Protein AF-A0A644VRN1-F1 (afdb_monomer)

Sequence (58 aa):
MESPETYAIVDNGIVTNLISLCDSNASDFPNAVCVDGRPVAIGDTYSAGVFYHEGVAV

Mean predicted aligned error: 2.75 Å

Radius of gyration: 10.98 Å; Cα contacts (8 Å, |Δi|>4): 104; chains: 1; bounding box: 24×18×31 Å

Structure (mmCIF, N/CA/C/O backbone):
data_AF-A0A644VRN1-F1
#
_entry.id   AF-A0A644VRN1-F1
#
loop_
_atom_site.group_PDB
_atom_site.id
_atom_site.type_symbol
_atom_site.label_atom_id
_atom_site.label_alt_id
_atom_site.label_comp_id
_atom_site.label_asym_id
_atom_site.label_entity_id
_atom_site.label_seq_id
_atom_site.pdbx_PDB_ins_code
_atom_site.Cartn_x
_atom_site.Cartn_y
_atom_site.Cartn_z
_atom_site.occupancy
_atom_site.B_iso_or_equiv
_atom_site.auth_seq_id
_atom_site.auth_comp_id
_atom_site.auth_asym_id
_atom_site.auth_atom_id
_atom_site.pdbx_PDB_model_num
ATOM 1 N N . MET A 1 1 ? 9.549 6.672 -21.134 1.00 61.69 1 MET A N 1
ATOM 2 C CA . MET A 1 1 ? 10.020 6.301 -19.787 1.00 61.69 1 MET A CA 1
ATOM 3 C C . MET A 1 1 ? 8.774 6.158 -18.955 1.00 61.69 1 MET A C 1
ATOM 5 O O . MET A 1 1 ? 7.974 7.085 -18.984 1.00 61.69 1 MET A O 1
ATOM 9 N N . GLU A 1 2 ? 8.590 5.008 -18.316 1.00 74.62 2 GLU A N 1
ATOM 10 C CA . GLU A 1 2 ? 7.569 4.859 -17.277 1.00 74.62 2 GLU A CA 1
ATOM 11 C C . GLU A 1 2 ? 7.858 5.900 -16.189 1.00 74.62 2 GLU A C 1
ATOM 13 O O . GLU A 1 2 ? 9.018 6.079 -15.797 1.00 74.62 2 GLU A O 1
ATOM 18 N N . SER A 1 3 ? 6.837 6.638 -15.765 1.00 85.12 3 SER A N 1
ATOM 19 C CA . SER A 1 3 ? 6.967 7.526 -14.612 1.00 85.12 3 SER A CA 1
ATOM 20 C C . SER A 1 3 ? 6.915 6.670 -13.348 1.00 85.12 3 SER A C 1
ATOM 22 O O . SER A 1 3 ? 6.095 5.757 -13.288 1.00 85.12 3 SER A O 1
ATOM 24 N N . PRO A 1 4 ? 7.764 6.931 -12.342 1.00 91.00 4 PRO A N 1
ATOM 25 C CA . PRO A 1 4 ? 7.675 6.203 -11.089 1.00 91.00 4 PRO A CA 1
ATOM 26 C C . PRO A 1 4 ? 6.345 6.514 -10.394 1.00 91.00 4 PRO A C 1
ATOM 28 O O . PRO A 1 4 ? 5.926 7.672 -10.333 1.00 91.00 4 PRO A O 1
ATOM 31 N N . GLU A 1 5 ? 5.715 5.485 -9.841 1.00 94.31 5 GLU A N 1
ATOM 32 C CA . GLU A 1 5 ? 4.522 5.595 -9.005 1.00 94.31 5 GLU A CA 1
ATOM 33 C C . GLU A 1 5 ? 4.885 5.387 -7.534 1.00 94.31 5 GLU A C 1
ATOM 35 O O . GLU A 1 5 ? 5.951 4.863 -7.195 1.00 94.31 5 GLU A O 1
ATOM 40 N N . THR A 1 6 ? 3.996 5.819 -6.643 1.00 96.44 6 THR A N 1
ATOM 41 C CA . THR A 1 6 ? 4.135 5.559 -5.210 1.00 96.44 6 THR A CA 1
ATOM 42 C C . THR A 1 6 ? 3.586 4.177 -4.886 1.00 96.44 6 THR A C 1
ATOM 44 O O . THR A 1 6 ? 2.448 3.849 -5.219 1.00 96.44 6 THR A O 1
ATOM 47 N N . TYR A 1 7 ? 4.384 3.397 -4.168 1.00 97.56 7 TYR 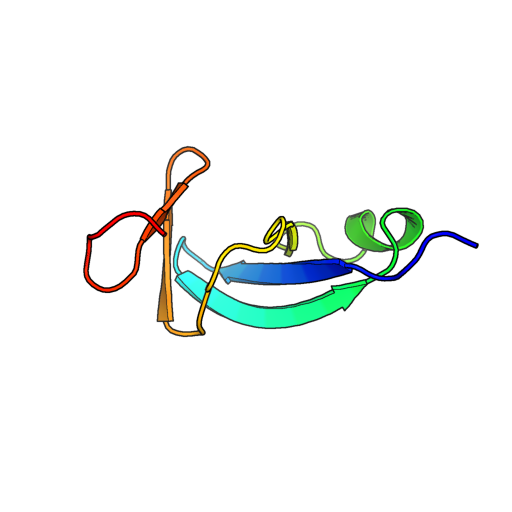A N 1
ATOM 48 C CA . TYR A 1 7 ? 4.021 2.097 -3.634 1.00 97.56 7 TYR A CA 1
ATOM 49 C C . TYR A 1 7 ? 4.084 2.125 -2.109 1.00 97.56 7 TYR A C 1
ATOM 51 O O . TYR A 1 7 ? 4.986 2.721 -1.517 1.00 97.56 7 TYR A O 1
ATOM 59 N N . ALA A 1 8 ? 3.139 1.441 -1.478 1.00 98.19 8 ALA A N 1
ATOM 60 C CA . ALA A 1 8 ? 3.135 1.166 -0.054 1.00 98.19 8 ALA A CA 1
ATOM 61 C C . ALA A 1 8 ? 3.808 -0.179 0.216 1.00 98.19 8 ALA A C 1
ATOM 63 O O . ALA A 1 8 ? 3.421 -1.188 -0.366 1.00 98.19 8 ALA A O 1
ATOM 64 N N . ILE A 1 9 ? 4.789 -0.205 1.116 1.00 98.19 9 ILE A N 1
ATOM 65 C CA . ILE A 1 9 ? 5.328 -1.449 1.670 1.00 98.19 9 ILE A CA 1
ATOM 66 C C . ILE A 1 9 ? 4.376 -1.926 2.760 1.00 98.19 9 ILE A C 1
ATOM 68 O O . ILE A 1 9 ? 4.138 -1.195 3.722 1.00 98.19 9 ILE A O 1
ATOM 72 N N . VAL A 1 10 ? 3.826 -3.130 2.600 1.00 98.38 10 VAL A N 1
ATOM 73 C CA . VAL A 1 10 ? 2.825 -3.696 3.509 1.00 98.38 10 VAL A CA 1
ATOM 74 C C . VAL A 1 10 ? 3.389 -4.908 4.246 1.00 98.38 10 VAL A C 1
ATOM 76 O O . VAL A 1 10 ? 3.554 -5.977 3.664 1.00 98.38 10 VAL A O 1
ATOM 79 N N . ASP A 1 11 ? 3.597 -4.784 5.555 1.00 98.25 11 ASP A N 1
ATOM 80 C CA . ASP A 1 11 ? 4.010 -5.893 6.418 1.00 98.25 11 ASP A CA 1
ATOM 81 C C . ASP A 1 11 ? 2.894 -6.253 7.397 1.00 98.25 11 ASP A C 1
ATOM 83 O O . ASP A 1 11 ? 2.383 -5.405 8.126 1.00 98.25 11 ASP A O 1
ATOM 87 N N . ASN A 1 12 ? 2.501 -7.532 7.421 1.00 97.31 12 ASN A N 1
ATOM 88 C CA . ASN A 1 12 ? 1.395 -8.036 8.249 1.00 97.31 12 ASN A CA 1
ATOM 89 C C . ASN A 1 12 ? 0.091 -7.223 8.102 1.00 97.31 12 ASN A C 1
ATOM 91 O O . ASN A 1 12 ? -0.650 -7.042 9.067 1.00 97.31 12 ASN A O 1
ATOM 95 N N . GLY A 1 13 ? -0.184 -6.729 6.891 1.00 98.00 13 GLY A N 1
ATOM 96 C CA . GLY A 1 13 ? -1.367 -5.920 6.596 1.00 98.00 13 GLY A CA 1
ATOM 97 C C . GLY A 1 13 ? -1.273 -4.461 7.049 1.00 98.00 13 GLY A C 1
ATOM 98 O O . GLY A 1 13 ? -2.288 -3.774 7.003 1.00 98.00 13 GLY A O 1
ATOM 99 N N . ILE A 1 14 ? -0.100 -3.977 7.471 1.00 98.50 14 ILE A N 1
ATOM 100 C CA . ILE A 1 14 ? 0.141 -2.583 7.870 1.00 98.50 14 ILE A CA 1
ATOM 101 C C . ILE A 1 14 ? 1.123 -1.932 6.898 1.00 98.50 14 ILE A C 1
ATOM 103 O O . ILE A 1 14 ? 2.151 -2.520 6.570 1.00 98.50 14 ILE A O 1
ATOM 107 N N . VAL A 1 15 ? 0.839 -0.703 6.470 1.00 98.69 15 VAL A N 1
ATOM 108 C CA . VAL A 1 15 ? 1.767 0.110 5.682 1.00 98.69 15 VAL A CA 1
ATOM 109 C C . VAL A 1 15 ? 2.931 0.543 6.572 1.00 98.69 15 VAL A C 1
ATOM 111 O O . VAL A 1 15 ? 2.748 1.317 7.513 1.00 98.69 15 VAL A O 1
ATOM 114 N N . THR A 1 16 ? 4.136 0.061 6.276 1.00 98.69 16 THR A N 1
ATOM 115 C CA . THR A 1 16 ? 5.358 0.358 7.041 1.00 98.69 16 THR A CA 1
ATOM 116 C C . THR A 1 16 ? 6.242 1.402 6.366 1.00 98.69 16 THR A C 1
ATOM 118 O O . THR A 1 16 ? 7.034 2.058 7.044 1.00 98.69 16 THR A O 1
ATOM 121 N N . ASN A 1 17 ? 6.107 1.593 5.050 1.00 98.31 17 ASN A N 1
ATOM 122 C CA . ASN A 1 17 ? 6.869 2.581 4.289 1.00 98.31 17 ASN A CA 1
ATOM 123 C C . ASN A 1 17 ? 6.151 2.984 2.988 1.00 98.31 17 ASN A C 1
ATOM 125 O O . ASN A 1 17 ? 5.309 2.242 2.485 1.00 98.31 17 ASN A O 1
ATOM 129 N N . LEU A 1 18 ? 6.529 4.130 2.420 1.00 98.00 18 LEU A N 1
ATOM 130 C CA . LEU A 1 18 ? 6.131 4.582 1.085 1.00 98.00 18 LEU A CA 1
ATOM 131 C C . LEU A 1 18 ? 7.389 4.793 0.242 1.00 98.00 18 LEU A C 1
ATOM 133 O O . LEU A 1 18 ? 8.306 5.504 0.654 1.00 98.00 18 LEU A O 1
ATOM 137 N N . ILE A 1 19 ? 7.435 4.186 -0.937 1.00 97.00 19 ILE A N 1
ATOM 138 C CA . ILE A 1 19 ? 8.577 4.268 -1.852 1.00 97.00 19 ILE A CA 1
ATOM 139 C C . ILE A 1 19 ? 8.113 4.629 -3.260 1.00 97.00 19 ILE A C 1
ATOM 141 O O . ILE A 1 19 ? 6.977 4.353 -3.635 1.00 97.00 19 ILE A O 1
ATOM 145 N N . SER A 1 20 ? 8.994 5.240 -4.048 1.00 95.38 20 SER A N 1
ATOM 146 C CA . SER A 1 20 ? 8.744 5.497 -5.468 1.00 95.38 20 SER A CA 1
ATOM 147 C C . SER A 1 20 ? 9.452 4.448 -6.313 1.00 95.38 20 SER A C 1
ATOM 149 O O . SER A 1 20 ? 10.665 4.274 -6.183 1.00 95.38 20 SER A O 1
ATOM 151 N N . LEU A 1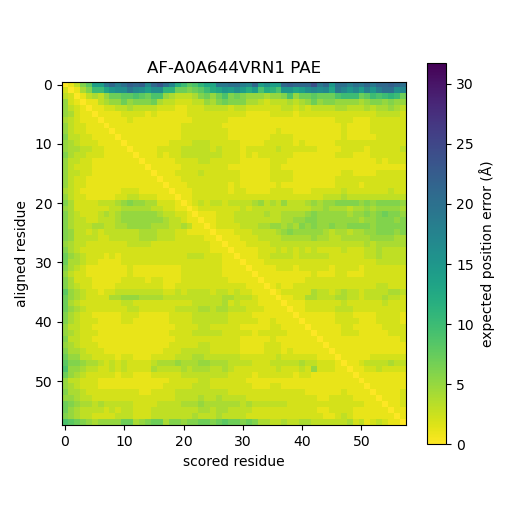 21 ? 8.705 3.768 -7.181 1.00 91.94 21 LEU A N 1
ATOM 152 C CA . LEU A 1 21 ? 9.207 2.700 -8.044 1.00 91.94 21 LEU A CA 1
ATOM 153 C C . LEU A 1 21 ? 8.679 2.863 -9.468 1.00 91.94 21 LEU A C 1
ATOM 155 O O . LEU A 1 21 ? 7.546 3.291 -9.673 1.00 91.94 21 LEU A O 1
ATOM 159 N N . CYS A 1 22 ? 9.478 2.460 -10.453 1.00 91.69 22 CYS A N 1
ATOM 160 C CA . CYS A 1 22 ? 8.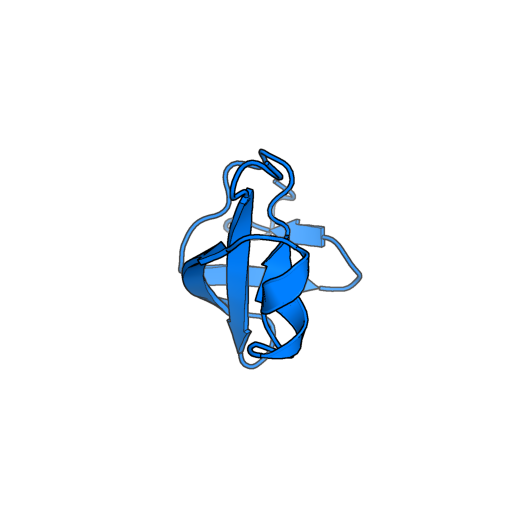942 2.103 -11.764 1.00 91.69 22 CYS A CA 1
ATOM 161 C C . CYS A 1 22 ? 8.295 0.713 -11.668 1.00 91.69 22 CYS A C 1
ATOM 163 O O . CYS A 1 22 ? 8.834 -0.152 -10.977 1.00 91.69 22 CYS A O 1
ATOM 165 N N . ASP A 1 23 ? 7.208 0.469 -12.403 1.00 87.12 23 ASP A N 1
ATOM 166 C CA . ASP A 1 23 ? 6.501 -0.827 -12.410 1.00 87.12 23 ASP A CA 1
ATOM 167 C C . ASP A 1 23 ? 7.444 -2.012 -12.705 1.00 87.12 23 ASP A C 1
ATOM 169 O O . ASP A 1 23 ? 7.419 -3.038 -12.030 1.00 87.12 23 ASP A O 1
ATOM 173 N N . SER A 1 24 ? 8.417 -1.811 -13.602 1.00 90.56 24 SER A N 1
ATOM 174 C CA . SER A 1 24 ? 9.457 -2.799 -13.923 1.00 90.56 24 SER A CA 1
ATOM 175 C C . SER A 1 24 ? 10.339 -3.229 -12.741 1.00 90.56 24 SER A C 1
ATOM 177 O O . SER A 1 24 ? 11.031 -4.236 -12.845 1.00 90.56 24 SER A O 1
ATOM 179 N N . ASN A 1 25 ? 10.372 -2.454 -11.653 1.00 89.69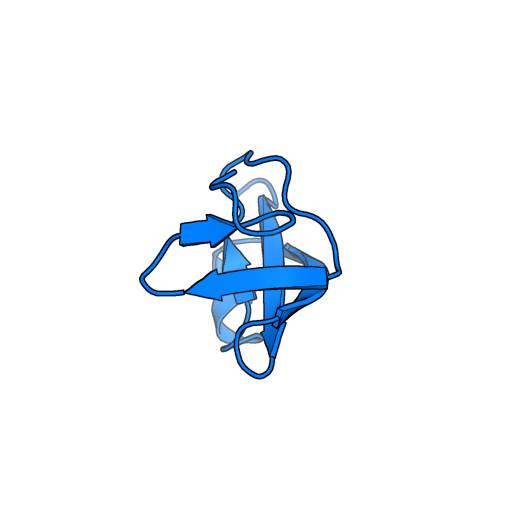 25 ASN A N 1
ATOM 180 C CA . ASN A 1 25 ? 11.134 -2.738 -10.434 1.00 89.69 25 ASN A CA 1
ATOM 181 C C . ASN A 1 25 ? 10.250 -3.211 -9.271 1.00 89.69 25 ASN A C 1
ATOM 183 O O . ASN A 1 25 ? 10.781 -3.616 -8.239 1.00 89.69 25 ASN A O 1
ATOM 187 N N . ALA A 1 26 ? 8.919 -3.184 -9.410 1.00 88.81 26 ALA A N 1
ATOM 188 C CA . ALA A 1 26 ? 8.002 -3.574 -8.339 1.00 88.81 26 ALA A CA 1
ATOM 189 C C . ALA A 1 26 ? 8.214 -5.030 -7.887 1.00 88.81 26 ALA A C 1
ATOM 191 O O . ALA A 1 26 ? 8.073 -5.335 -6.706 1.00 88.81 26 ALA A O 1
ATOM 192 N N . SER A 1 27 ? 8.653 -5.917 -8.790 1.00 91.62 27 SER A N 1
ATOM 193 C CA . SER A 1 27 ? 8.965 -7.316 -8.466 1.00 91.62 27 SER A CA 1
ATOM 194 C C . SER A 1 27 ? 10.101 -7.501 -7.454 1.00 91.62 27 SER A C 1
ATOM 196 O O . SER A 1 27 ? 10.167 -8.554 -6.821 1.00 91.62 27 SER A O 1
ATOM 198 N N . ASP A 1 28 ? 10.979 -6.508 -7.280 1.00 95.38 28 ASP A N 1
ATOM 199 C CA . ASP A 1 28 ? 12.061 -6.553 -6.285 1.00 95.38 28 ASP A CA 1
ATOM 200 C C . ASP A 1 28 ? 11.533 -6.354 -4.849 1.00 95.38 28 ASP A C 1
ATOM 202 O O . ASP A 1 28 ? 12.217 -6.676 -3.876 1.00 95.38 28 ASP A O 1
ATOM 206 N N . PHE A 1 29 ? 10.294 -5.866 -4.712 1.00 95.62 29 PHE A N 1
ATOM 207 C CA . PHE A 1 29 ? 9.612 -5.590 -3.450 1.00 95.62 29 PHE A CA 1
ATOM 208 C C . PHE A 1 29 ? 8.267 -6.336 -3.423 1.00 95.62 29 PHE A C 1
ATOM 210 O O . PHE A 1 29 ? 7.223 -5.750 -3.694 1.00 95.62 29 PHE A O 1
ATOM 217 N N . PRO A 1 30 ? 8.244 -7.640 -3.093 1.00 94.62 30 PRO A N 1
ATOM 218 C CA . PRO A 1 30 ? 7.047 -8.481 -3.232 1.00 94.62 30 PRO A CA 1
ATOM 219 C C . PRO A 1 30 ? 5.873 -8.077 -2.323 1.00 94.62 30 PRO A C 1
ATOM 221 O O . PRO A 1 30 ? 4.755 -8.545 -2.522 1.00 94.62 30 PRO A O 1
ATOM 224 N N . ASN A 1 31 ? 6.124 -7.237 -1.318 1.00 96.44 31 ASN A N 1
ATOM 225 C CA . ASN A 1 31 ? 5.126 -6.658 -0.421 1.00 96.44 31 ASN A CA 1
ATOM 226 C C . ASN A 1 31 ? 4.784 -5.191 -0.757 1.00 96.44 31 ASN A C 1
ATOM 228 O O . ASN A 1 31 ? 4.082 -4.537 0.016 1.00 96.44 31 ASN A O 1
ATOM 232 N N . ALA A 1 32 ? 5.280 -4.665 -1.880 1.00 96.94 32 ALA A N 1
ATOM 233 C CA . ALA A 1 32 ? 4.913 -3.355 -2.388 1.00 96.94 32 ALA A CA 1
ATOM 234 C C . ALA A 1 32 ? 3.555 -3.417 -3.098 1.00 96.94 32 ALA A C 1
ATOM 236 O O . ALA A 1 32 ? 3.316 -4.266 -3.955 1.00 96.94 32 ALA A O 1
ATOM 237 N N . VAL A 1 33 ? 2.673 -2.480 -2.770 1.00 96.62 33 VAL A N 1
ATOM 238 C CA .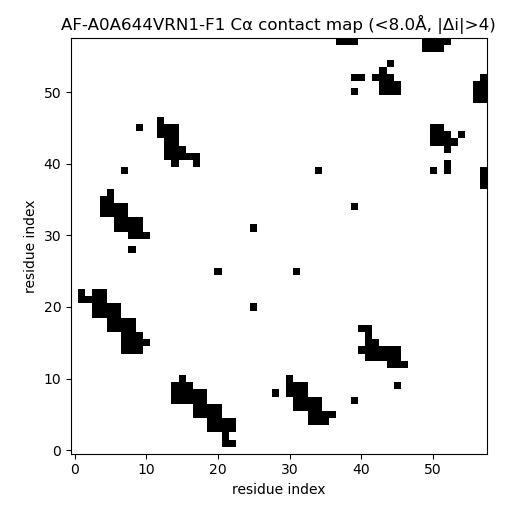 VAL A 1 33 ? 1.346 -2.338 -3.374 1.00 96.62 33 VAL A CA 1
ATOM 239 C C . VAL A 1 33 ? 1.228 -0.939 -3.961 1.00 96.62 33 VAL A C 1
ATOM 241 O O . VAL A 1 33 ? 1.480 0.036 -3.254 1.00 96.62 33 VAL A O 1
ATOM 244 N N . CYS A 1 34 ? 0.848 -0.824 -5.237 1.00 95.88 34 CYS A N 1
ATOM 245 C CA . CYS A 1 34 ? 0.657 0.485 -5.860 1.00 95.88 34 CYS A CA 1
ATOM 246 C C . CYS A 1 34 ? -0.442 1.268 -5.124 1.00 95.88 34 CYS A C 1
ATOM 248 O O . CYS A 1 34 ? -1.517 0.740 -4.830 1.00 95.88 34 CYS A O 1
ATOM 250 N N . VAL A 1 35 ? -0.152 2.530 -4.816 1.00 96.44 35 VAL A N 1
ATOM 251 C CA . VAL A 1 35 ? -1.077 3.431 -4.123 1.00 96.44 35 VAL A CA 1
ATOM 252 C C . VAL A 1 35 ? -2.122 4.015 -5.082 1.00 96.44 35 VAL A C 1
ATOM 254 O O . VAL A 1 35 ? -3.195 4.407 -4.630 1.00 96.44 35 VAL A O 1
ATOM 257 N N . ASP A 1 36 ? -1.841 4.056 -6.390 1.00 93.69 36 ASP A N 1
ATOM 258 C CA . ASP A 1 36 ? -2.778 4.503 -7.437 1.00 93.69 36 ASP A CA 1
ATOM 259 C C . ASP A 1 36 ? -3.414 5.877 -7.122 1.00 93.69 36 ASP A C 1
ATOM 261 O O . ASP A 1 36 ? -4.622 6.093 -7.206 1.00 93.69 36 ASP A O 1
ATOM 265 N N . GLY A 1 37 ? -2.585 6.808 -6.633 1.00 92.56 37 GLY A N 1
ATOM 266 C CA . GLY A 1 37 ? -2.993 8.173 -6.277 1.00 92.56 37 GLY A CA 1
ATOM 267 C C . GLY A 1 37 ? -3.821 8.319 -4.992 1.00 92.56 37 GLY A C 1
ATOM 268 O O . GLY A 1 37 ? -4.199 9.442 -4.654 1.00 92.56 37 GLY A O 1
ATOM 269 N N . ARG A 1 38 ? -4.092 7.233 -4.257 1.00 95.88 38 ARG A N 1
ATOM 270 C CA . ARG A 1 38 ? -4.818 7.274 -2.976 1.00 95.88 38 ARG A CA 1
ATOM 271 C C . ARG A 1 38 ? -3.987 7.959 -1.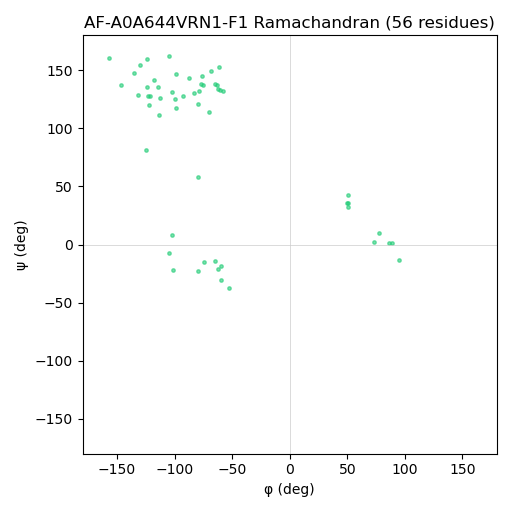882 1.00 95.88 38 ARG A C 1
ATOM 273 O O . ARG A 1 38 ? -2.759 7.863 -1.891 1.00 95.88 38 ARG A O 1
ATOM 280 N N . PRO A 1 39 ? -4.613 8.634 -0.904 1.00 95.75 39 PRO A N 1
ATOM 281 C CA . PRO A 1 39 ? -3.902 9.315 0.176 1.00 95.75 39 PRO A CA 1
ATOM 282 C C . PRO A 1 39 ? -3.453 8.329 1.274 1.00 95.75 39 PRO A C 1
ATOM 284 O O . PRO A 1 39 ? -3.827 8.476 2.432 1.00 95.75 39 PRO A O 1
ATOM 287 N N . VAL A 1 40 ? -2.66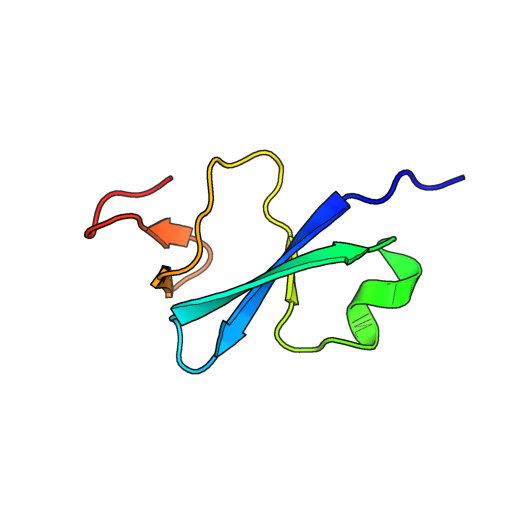5 7.315 0.905 1.00 98.00 40 VAL A N 1
ATOM 288 C CA . VAL A 1 40 ? -2.156 6.285 1.824 1.00 98.00 40 VAL A CA 1
ATOM 289 C C . VAL A 1 40 ? -1.029 6.845 2.690 1.00 98.00 40 VAL A C 1
ATOM 291 O O . VAL A 1 40 ? -0.127 7.525 2.196 1.00 98.00 40 VAL A O 1
ATOM 294 N N . ALA A 1 41 ? -1.051 6.512 3.976 1.00 98.06 41 ALA A N 1
ATOM 295 C CA . ALA A 1 41 ? -0.050 6.888 4.961 1.00 98.06 41 ALA A CA 1
ATOM 296 C C . ALA A 1 41 ? 0.557 5.664 5.667 1.00 98.06 41 ALA A C 1
ATOM 298 O O . ALA A 1 41 ? -0.013 4.575 5.711 1.00 98.06 41 ALA A O 1
ATOM 299 N N . ILE A 1 42 ? 1.740 5.850 6.259 1.00 98.50 42 ILE A N 1
ATOM 300 C CA . ILE A 1 42 ? 2.337 4.851 7.156 1.00 98.50 42 ILE A CA 1
ATOM 301 C C . ILE A 1 42 ? 1.413 4.653 8.363 1.00 98.50 42 ILE A C 1
ATOM 303 O O . ILE A 1 42 ? 0.972 5.625 8.973 1.00 98.50 42 ILE A O 1
ATOM 307 N N . GLY A 1 43 ? 1.160 3.394 8.721 1.00 98.44 43 GLY A N 1
ATOM 308 C CA . GLY A 1 43 ? 0.211 3.003 9.763 1.00 98.44 43 GLY A CA 1
ATOM 309 C C . GLY A 1 43 ? -1.183 2.647 9.241 1.00 98.44 43 GLY A C 1
ATOM 310 O O . GLY A 1 43 ? -1.940 2.012 9.976 1.00 98.44 43 GLY A O 1
ATOM 311 N N . ASP A 1 44 ? -1.503 2.973 7.984 1.00 98.69 44 ASP A N 1
ATOM 312 C CA . ASP A 1 44 ? -2.727 2.490 7.347 1.00 98.69 44 ASP A CA 1
ATOM 313 C C . ASP A 1 44 ? -2.718 0.966 7.256 1.00 98.69 44 ASP A C 1
ATOM 315 O O . ASP A 1 44 ? -1.668 0.320 7.184 1.00 98.69 44 ASP A O 1
ATOM 319 N N . THR A 1 45 ? -3.907 0.378 7.236 1.00 98.56 45 THR A N 1
ATOM 320 C CA . THR A 1 45 ? -4.054 -1.068 7.051 1.00 98.56 45 THR A CA 1
ATOM 321 C C . THR A 1 45 ? -4.382 -1.383 5.599 1.00 98.56 45 THR A C 1
ATOM 323 O O . THR A 1 45 ? -5.078 -0.617 4.940 1.00 98.56 45 THR A O 1
ATOM 326 N N . TYR A 1 46 ? -3.906 -2.515 5.093 1.00 98.31 46 TYR A N 1
ATOM 327 C CA . TYR A 1 46 ? -4.246 -3.024 3.771 1.00 98.31 46 TYR A CA 1
ATOM 328 C C . TYR A 1 46 ? -4.856 -4.414 3.900 1.00 98.31 46 TYR A C 1
ATOM 330 O O . TYR A 1 46 ? -4.233 -5.345 4.414 1.00 98.31 46 TYR A O 1
ATOM 338 N N . SER A 1 47 ? -6.093 -4.557 3.433 1.00 97.44 47 SER A N 1
ATOM 339 C CA . SER A 1 47 ? -6.835 -5.811 3.494 1.00 97.44 47 SER A CA 1
ATOM 340 C C . SER A 1 47 ? -7.743 -5.945 2.282 1.00 97.44 47 SER A C 1
ATOM 342 O O . SER A 1 47 ? -8.389 -4.983 1.873 1.00 97.44 47 SER A O 1
ATOM 344 N N . ALA A 1 48 ? -7.781 -7.143 1.694 1.00 94.69 48 ALA A N 1
ATOM 345 C CA . ALA A 1 48 ? -8.647 -7.477 0.560 1.00 94.69 48 ALA A CA 1
ATOM 346 C C . ALA A 1 48 ? -8.592 -6.474 -0.618 1.00 94.69 48 ALA A C 1
ATOM 348 O O . ALA A 1 48 ? -9.603 -6.229 -1.271 1.00 94.69 48 ALA A O 1
ATOM 349 N N . GLY A 1 49 ? -7.418 -5.895 -0.903 1.00 95.25 49 GLY A N 1
ATOM 350 C CA . GLY A 1 49 ? -7.243 -4.948 -2.013 1.00 95.25 49 GLY A CA 1
ATOM 351 C C . GLY A 1 49 ? -7.502 -3.476 -1.670 1.00 95.25 49 GLY A C 1
ATOM 352 O O . GLY A 1 49 ? -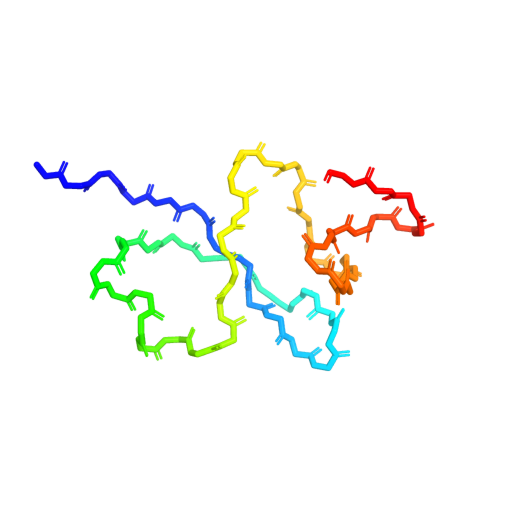7.415 -2.621 -2.553 1.00 95.25 49 GLY A O 1
ATOM 353 N N . VAL A 1 50 ? -7.834 -3.168 -0.414 1.00 97.56 50 VAL A N 1
ATOM 354 C CA . VAL A 1 50 ? -8.271 -1.838 0.026 1.00 97.56 50 VAL A CA 1
ATOM 355 C C . VAL A 1 50 ? -7.372 -1.335 1.152 1.00 97.56 50 VAL A C 1
ATOM 357 O O . VAL A 1 50 ? -7.042 -2.084 2.074 1.00 97.56 50 VAL A O 1
ATOM 360 N N . PHE A 1 51 ? -6.976 -0.065 1.064 1.00 98.38 51 PHE A N 1
ATOM 361 C CA . PHE A 1 51 ? -6.283 0.647 2.133 1.00 98.38 51 PHE A CA 1
ATOM 362 C C . PHE A 1 51 ? -7.307 1.277 3.076 1.00 98.38 51 PHE A C 1
ATOM 364 O O . PHE A 1 51 ? -8.336 1.771 2.619 1.00 98.38 51 PHE A O 1
ATOM 371 N N . TYR A 1 52 ? -7.018 1.286 4.374 1.00 98.38 52 TYR A N 1
ATOM 372 C CA . TYR A 1 52 ? -7.859 1.913 5.384 1.00 98.38 52 TYR A CA 1
ATOM 373 C C . TYR A 1 52 ? -7.036 2.789 6.322 1.00 98.38 52 TYR A C 1
ATOM 375 O O . TYR A 1 52 ? -6.098 2.299 6.957 1.00 98.38 52 TYR A O 1
ATOM 383 N N . HIS A 1 53 ? -7.477 4.032 6.489 1.00 97.94 53 HIS A N 1
ATOM 384 C CA . HIS A 1 53 ? -7.001 4.964 7.500 1.00 97.94 53 HIS A CA 1
ATOM 385 C C . HIS A 1 53 ? -7.968 4.958 8.683 1.00 97.94 53 HIS A C 1
ATOM 387 O O . HIS A 1 53 ? -9.153 5.247 8.520 1.00 97.94 53 HIS A O 1
ATOM 393 N N . GLU A 1 54 ? -7.496 4.551 9.862 1.00 96.31 54 GLU A N 1
ATOM 394 C CA . GLU A 1 54 ? -8.330 4.421 11.073 1.00 96.31 54 GLU A CA 1
ATOM 395 C C . GLU A 1 54 ? -9.628 3.603 10.854 1.00 96.31 54 GLU A C 1
ATOM 397 O O . GLU A 1 54 ? -10.664 3.843 11.470 1.00 96.31 54 GLU A O 1
ATOM 402 N N . GLY A 1 55 ? -9.577 2.612 9.955 1.00 95.88 55 GLY A N 1
ATOM 403 C CA . GLY A 1 55 ? -10.718 1.760 9.600 1.00 95.88 55 GLY A CA 1
ATOM 404 C C . GLY A 1 55 ? -11.640 2.313 8.504 1.00 95.88 55 GLY A C 1
ATOM 405 O O . GLY A 1 55 ? -12.608 1.645 8.141 1.00 95.88 55 GLY A O 1
ATOM 406 N N . VAL A 1 56 ? -11.344 3.484 7.936 1.00 97.25 56 VAL A N 1
ATOM 407 C CA . VAL A 1 56 ? -12.074 4.088 6.809 1.00 97.25 56 VAL A CA 1
ATOM 408 C C . VAL A 1 56 ? -11.288 3.891 5.517 1.00 97.25 56 VAL A C 1
ATOM 410 O O . VAL A 1 56 ? -10.096 4.168 5.484 1.00 97.25 56 VAL A O 1
ATOM 413 N N . ALA A 1 57 ? -11.941 3.414 4.454 1.00 97.06 57 ALA A N 1
ATOM 414 C CA . ALA A 1 57 ? -11.279 3.197 3.168 1.00 97.06 57 ALA A CA 1
ATOM 415 C C . ALA A 1 57 ? -10.762 4.516 2.565 1.00 97.06 57 ALA A C 1
ATOM 417 O O . ALA A 1 57 ? -11.487 5.516 2.579 1.00 97.06 57 ALA A O 1
ATOM 418 N N . VAL A 1 58 ? -9.541 4.483 2.023 1.00 94.25 58 VAL A N 1
ATOM 419 C CA . VAL A 1 58 ? -8.883 5.613 1.339 1.00 94.25 58 VAL A CA 1
ATOM 420 C C . VAL A 1 58 ? -8.660 5.359 -0.144 1.00 94.25 58 VAL A C 1
ATOM 422 O O . VAL A 1 58 ? -8.515 4.177 -0.543 1.00 94.25 58 VAL A O 1
#

Secondary structure (DSSP, 8-state):
-PPPEEEEEEETTEEEEEEEE-GGGGGG-TTEEE-TT----TT-EEETTEEEETTEE-

Organism: NCBI:txid1076179

Solvent-accessible surface area (backbone atoms only — not comparable to full-atom values): 3528 Å² total; per-residue (Å²): 130,82,72,64,42,54,25,33,33,46,56,97,42,28,23,76,42,78,46,78,41,39,78,93,54,44,79,83,39,86,49,52,40,78,43,84,89,42,88,80,54,73,71,21,36,48,56,98,93,42,43,21,54,96,82,40,80,90

Foldseek 3Di:
DQFWFWWFQADPQFGQDIDTDRPVCVVVRVRTDGCVPPPDDGGWGHDPRFTHDVNHTD

Nearest PDB structures (foldseek):
  7ypx-assembly1_c  TM=7.602E-01  e=1.189E-01  uncultured cyanophage
  1yd3-assembly1_A  TM=5.049E-01  e=4.140E+00  Thermotoga maritima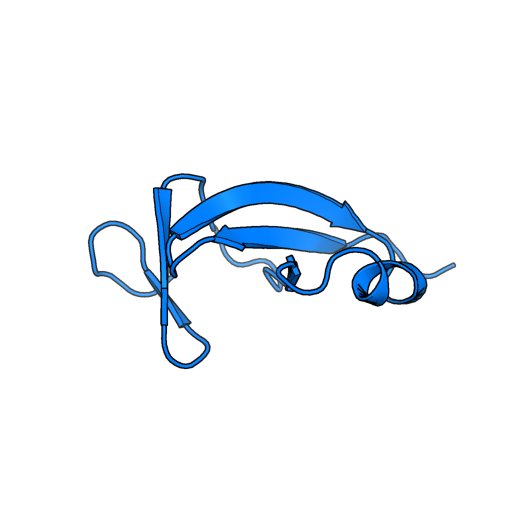
  1yd4-assembly1_A  TM=5.149E-01  e=5.311E+00  Thermotoga maritima
  1yd2-assembly1_A  TM=5.096E-01  e=4.990E+00  Thermotoga maritima
  1yd1-assembly1_A  TM=5.078E-01  e=6.016E+00  Thermotoga maritima

pLDDT: mean 94.82, std 6.02, range [61.69, 98.69]